Protein AF-A0A3N5VC72-F1 (afdb_monomer)

Solvent-accessible surface area (backbone atoms only — not comparable to full-atom values): 5788 Å² total; per-residue (Å²): 140,88,87,87,80,90,73,59,69,69,60,51,51,54,49,46,50,52,12,63,74,69,76,46,53,52,67,58,47,52,52,50,53,53,52,50,53,52,49,59,72,68,48,74,56,90,89,59,68,79,78,54,76,92,76,61,74,61,95,62,53,87,43,52,71,99,75,72,92,61,90,47,69,68,56,54,51,54,39,40,69,70,63,65,75,83,84,128

Foldseek 3Di:
DDDDDDDDPVVLVVLVVVCVVVVHDSVVSVVVVVVVVVVVVPPPDPVCPPQPPVPDDPPCNVLDPPDDPDPDPVVSVVSSVVPDDDDD

Sequence (88 aa):
MKATFQIPDELYREVKAESAREGRSVRDVAISLFQQWLRQKKQPSPLASPVDWQNFQPPLSHLLPDKVKDHSTDTIRKSITRQWNEPS

Mean predicted aligned error: 14.35 Å

Nearest PDB structures (foldseek):
  5x3t-assembly1_G  TM=8.419E-01  e=3.599E-01  Mycobacterium tuberculosis H37Rv
  6sbx-assembly1_C  TM=7.558E-01  e=4.386E-01  Myxococcus xanthus
  6gts-assembly1_C-2  TM=4.698E-01  e=1.873E+00  Escherichia coli

pLDDT: mean 81.02, std 12.97, range [42.31, 96.44]

Radius of gyration: 27.97 Å; Cα contacts (8 Å, |Δi|>4): 24; chains: 1; bounding box: 59×39×58 Å

Structure (mmCIF, N/CA/C/O backbone):
data_AF-A0A3N5VC72-F1
#
_entry.id   AF-A0A3N5VC72-F1
#
loop_
_atom_site.group_PDB
_atom_site.id
_atom_site.type_symbol
_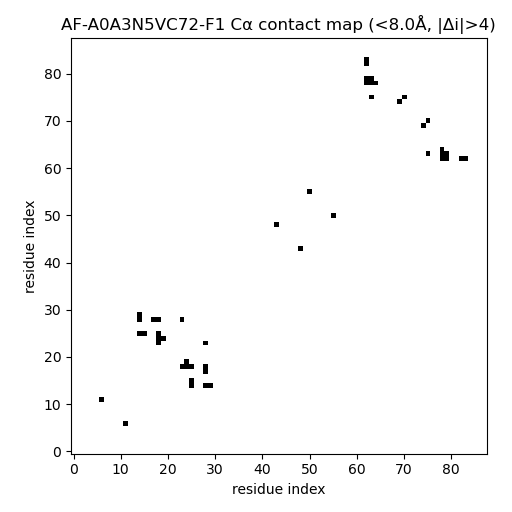atom_site.label_atom_id
_atom_site.label_alt_id
_atom_site.label_comp_id
_atom_site.label_asym_id
_atom_site.label_entity_id
_atom_site.label_seq_id
_atom_site.pdbx_PDB_ins_code
_atom_site.Cartn_x
_atom_site.Cartn_y
_atom_site.Cartn_z
_atom_site.occupancy
_atom_site.B_iso_or_equiv
_atom_site.auth_seq_id
_atom_site.auth_comp_id
_atom_site.auth_asym_id
_atom_site.auth_atom_id
_atom_site.pdbx_PDB_model_num
ATOM 1 N N . MET A 1 1 ? -8.601 22.048 2.976 1.00 80.50 1 MET A N 1
ATOM 2 C CA . MET A 1 1 ? -9.704 21.806 2.014 1.00 80.50 1 MET A CA 1
ATOM 3 C C . MET A 1 1 ? -10.394 20.493 2.346 1.00 80.50 1 MET A C 1
ATOM 5 O O 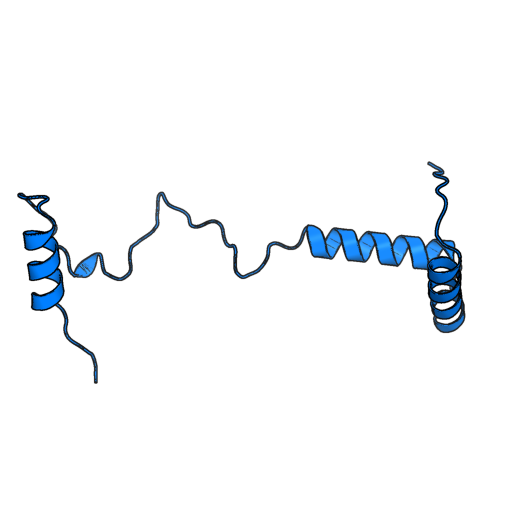. MET A 1 1 ? -9.724 19.590 2.832 1.00 80.50 1 MET A O 1
ATOM 9 N N . LYS A 1 2 ? -11.700 20.380 2.080 1.00 80.81 2 LYS A N 1
ATOM 10 C CA . LYS A 1 2 ? -12.457 19.124 2.175 1.00 80.81 2 LYS A CA 1
ATOM 11 C C . LYS A 1 2 ? -12.772 18.644 0.759 1.00 80.81 2 LYS A C 1
ATOM 13 O O . LYS A 1 2 ? -13.270 19.427 -0.039 1.00 80.81 2 LYS A O 1
ATOM 18 N N . ALA A 1 3 ? -12.490 17.378 0.481 1.00 86.00 3 ALA A N 1
ATOM 19 C CA . ALA A 1 3 ? -12.906 16.694 -0.735 1.00 86.00 3 ALA A CA 1
ATOM 20 C C . ALA A 1 3 ? -13.819 15.526 -0.350 1.00 86.00 3 ALA A C 1
ATOM 22 O O . ALA A 1 3 ? -13.626 14.902 0.697 1.00 86.00 3 ALA A O 1
ATOM 23 N N . THR A 1 4 ? -14.818 15.248 -1.180 1.00 90.38 4 THR A N 1
ATOM 24 C CA . THR A 1 4 ? -15.729 14.116 -1.008 1.00 90.38 4 THR A CA 1
ATOM 25 C C . THR A 1 4 ? -15.729 13.318 -2.299 1.00 90.38 4 THR A C 1
ATOM 27 O O . THR A 1 4 ? -15.944 13.874 -3.370 1.00 90.38 4 THR A O 1
ATOM 30 N N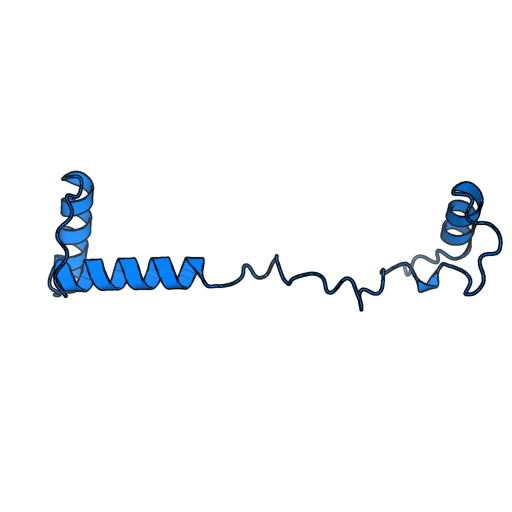 . PHE A 1 5 ? -15.457 12.025 -2.186 1.00 89.19 5 PHE A N 1
ATOM 31 C CA . PHE A 1 5 ? -15.474 11.070 -3.284 1.00 89.19 5 PHE A CA 1
ATOM 32 C C . PHE A 1 5 ? -16.164 9.801 -2.793 1.00 89.19 5 PHE A C 1
ATOM 34 O O . PHE A 1 5 ? -16.177 9.517 -1.593 1.00 89.19 5 PHE A O 1
ATOM 41 N N . GLN A 1 6 ? -16.783 9.078 -3.718 1.00 93.06 6 GLN A N 1
ATOM 42 C CA . GLN A 1 6 ? -17.430 7.809 -3.418 1.00 93.06 6 GLN A CA 1
ATOM 43 C C . GLN A 1 6 ? -16.399 6.689 -3.534 1.00 93.06 6 GLN A C 1
ATOM 45 O O . GLN A 1 6 ? -15.534 6.728 -4.410 1.00 93.06 6 GLN A O 1
ATOM 50 N N . ILE A 1 7 ? -16.488 5.709 -2.642 1.00 91.56 7 ILE A N 1
ATOM 51 C CA . ILE A 1 7 ? -15.669 4.499 -2.677 1.00 91.56 7 ILE A CA 1
ATOM 52 C C . ILE A 1 7 ? -16.587 3.281 -2.716 1.00 91.56 7 ILE A C 1
ATOM 54 O O . ILE A 1 7 ? -17.662 3.338 -2.119 1.00 91.56 7 ILE A O 1
ATOM 58 N N . PRO A 1 8 ? -16.184 2.193 -3.390 1.00 96.44 8 PRO A N 1
ATOM 59 C CA . PRO A 1 8 ? -16.913 0.935 -3.322 1.00 96.44 8 PRO A CA 1
ATOM 60 C C . PRO A 1 8 ? -17.042 0.442 -1.876 1.00 96.44 8 PRO A C 1
ATOM 62 O O . PRO A 1 8 ? -16.101 0.565 -1.086 1.00 96.44 8 PRO A O 1
ATOM 65 N N . ASP A 1 9 ? -18.186 -0.158 -1.550 1.00 94.62 9 ASP A N 1
ATOM 66 C CA . ASP A 1 9 ? -18.485 -0.657 -0.202 1.00 94.62 9 ASP A CA 1
ATOM 67 C C . ASP A 1 9 ? -17.460 -1.686 0.287 1.00 94.62 9 ASP A C 1
ATOM 69 O O . ASP A 1 9 ? -17.105 -1.699 1.465 1.00 94.62 9 ASP A O 1
ATOM 73 N N . GLU A 1 10 ? -16.963 -2.532 -0.615 1.00 96.44 10 GLU A N 1
ATOM 74 C CA . GLU A 1 10 ? -15.932 -3.529 -0.315 1.00 96.44 10 GLU A CA 1
ATOM 75 C C . GLU A 1 10 ? -14.653 -2.856 0.192 1.00 96.44 10 GLU A C 1
ATOM 77 O O . GLU A 1 10 ? -14.176 -3.167 1.284 1.00 96.44 10 GLU A O 1
ATOM 82 N N . LEU A 1 11 ? -14.177 -1.835 -0.527 1.00 94.19 11 LEU A N 1
ATOM 83 C CA . LEU A 1 11 ? -12.995 -1.072 -0.136 1.00 94.19 11 LEU A CA 1
ATOM 84 C C . LEU A 1 11 ? -13.216 -0.331 1.190 1.00 94.19 11 LEU A C 1
ATOM 86 O O . LEU A 1 11 ? -12.328 -0.283 2.039 1.00 94.19 11 LEU A O 1
ATOM 90 N N . TYR A 1 12 ? -14.411 0.227 1.407 1.00 94.69 12 TYR A N 1
ATOM 91 C CA . TYR A 1 12 ? -14.738 0.863 2.684 1.00 94.69 12 TYR A CA 1
ATOM 92 C C . TYR A 1 12 ? -14.654 -0.120 3.859 1.00 94.69 12 TYR A C 1
ATOM 94 O O . TYR A 1 12 ? -14.148 0.245 4.923 1.00 94.69 12 TYR A O 1
ATOM 102 N N . ARG A 1 13 ? -15.125 -1.363 3.686 1.00 95.69 13 ARG A N 1
ATOM 103 C CA . ARG A 1 13 ? -15.069 -2.397 4.733 1.00 95.69 13 ARG A CA 1
ATOM 104 C C . ARG A 1 13 ? -13.634 -2.745 5.111 1.00 95.69 13 ARG A C 1
ATOM 106 O O . ARG A 1 13 ? -13.345 -2.829 6.303 1.00 95.69 13 ARG A O 1
ATOM 113 N N . GLU A 1 14 ? -12.747 -2.883 4.132 1.00 95.56 14 GLU A N 1
ATOM 114 C CA . GLU A 1 14 ? -11.326 -3.157 4.375 1.00 95.56 14 GLU A CA 1
ATOM 115 C C . GLU A 1 14 ? -10.647 -2.009 5.128 1.00 95.56 14 GLU A C 1
ATOM 117 O O . GLU A 1 14 ? -10.028 -2.221 6.171 1.00 95.56 14 GLU A O 1
ATOM 122 N N . VAL A 1 15 ? -10.842 -0.766 4.674 1.00 94.50 15 VAL A N 1
ATOM 123 C CA . VAL A 1 15 ? -10.264 0.409 5.347 1.00 94.50 15 VAL A CA 1
ATOM 124 C C . VAL A 1 15 ? -10.830 0.565 6.761 1.00 94.50 15 VAL A C 1
ATOM 126 O O . VAL A 1 15 ? -10.113 0.963 7.681 1.00 94.50 15 VAL A O 1
ATOM 129 N N . LYS A 1 16 ? -12.105 0.223 6.974 1.00 94.88 16 LYS A N 1
ATOM 130 C CA . LYS A 1 16 ? -12.726 0.218 8.303 1.00 94.88 16 LYS A CA 1
ATOM 131 C C . LYS A 1 16 ? -12.117 -0.848 9.218 1.00 94.88 16 LYS A C 1
ATOM 133 O O . LYS A 1 16 ? -11.930 -0.573 10.402 1.00 94.88 16 LYS A O 1
ATOM 138 N N . ALA A 1 17 ? -11.796 -2.028 8.692 1.00 96.31 17 ALA A N 1
ATOM 139 C CA . ALA A 1 17 ? -11.118 -3.075 9.450 1.00 96.31 17 ALA A CA 1
ATOM 140 C C . ALA A 1 17 ? -9.702 -2.643 9.868 1.00 96.31 17 ALA A C 1
ATOM 142 O O . ALA A 1 17 ? -9.362 -2.747 11.047 1.00 96.31 17 ALA A O 1
ATOM 143 N N . GLU A 1 18 ? -8.915 -2.065 8.954 1.00 94.12 18 GLU A N 1
ATOM 144 C CA . GLU A 1 18 ? -7.588 -1.519 9.287 1.00 94.12 18 GLU A CA 1
ATOM 145 C C . GLU A 1 18 ? -7.674 -0.361 10.290 1.00 94.12 18 GLU A C 1
ATOM 147 O O . GLU A 1 18 ? -6.917 -0.303 11.255 1.00 94.12 18 GLU A O 1
ATOM 152 N N . SER A 1 19 ? -8.664 0.521 10.139 1.00 96.38 19 SER A N 1
ATOM 153 C CA . SER A 1 19 ? -8.947 1.595 11.100 1.00 96.38 19 SER A CA 1
ATOM 154 C C . SER A 1 19 ? -9.231 1.069 12.507 1.00 96.38 19 SER A C 1
ATOM 156 O O . SER A 1 19 ? -8.691 1.611 13.474 1.00 96.38 19 SER A O 1
ATOM 158 N N . ALA A 1 20 ? -10.012 -0.007 12.634 1.00 95.81 20 ALA A N 1
ATOM 159 C CA . ALA A 1 20 ? -10.255 -0.654 13.920 1.00 95.81 20 ALA A CA 1
ATOM 160 C C . ALA A 1 20 ? -8.977 -1.285 14.497 1.00 95.81 20 ALA A C 1
ATOM 162 O O . ALA A 1 20 ? -8.727 -1.171 15.696 1.00 95.81 20 ALA A O 1
ATOM 163 N N . ARG A 1 21 ? -8.148 -1.903 13.646 1.00 94.19 21 ARG A N 1
ATOM 164 C CA . ARG A 1 21 ? -6.888 -2.549 14.040 1.00 94.19 21 ARG A CA 1
ATOM 165 C C . ARG A 1 21 ? -5.858 -1.555 14.574 1.00 94.19 21 ARG A C 1
ATOM 167 O O . ARG A 1 21 ? -5.129 -1.864 15.510 1.00 94.19 21 ARG A O 1
ATOM 174 N N . GLU A 1 22 ? -5.799 -0.367 13.987 1.00 92.62 22 GLU A N 1
ATOM 175 C CA . GLU A 1 22 ? -4.836 0.672 14.355 1.00 92.62 22 GLU A CA 1
ATOM 176 C C . GLU A 1 22 ? -5.349 1.635 15.437 1.00 92.62 22 GLU A C 1
ATOM 178 O O . GLU A 1 22 ? -4.588 2.475 15.916 1.00 92.62 22 GLU A O 1
ATOM 183 N N . GLY A 1 23 ? -6.633 1.554 15.807 1.00 95.12 23 GLY A N 1
ATOM 184 C CA . GLY A 1 23 ? -7.259 2.477 16.759 1.00 95.12 23 GLY A CA 1
ATOM 185 C C . GLY A 1 23 ? -7.353 3.918 16.243 1.00 95.12 23 GLY A C 1
ATOM 186 O O . GLY A 1 23 ? -7.367 4.863 17.032 1.00 95.12 23 GLY A O 1
ATOM 187 N N . ARG A 1 24 ? -7.386 4.105 14.918 1.00 95.50 24 ARG A N 1
ATOM 188 C CA . ARG A 1 24 ? -7.410 5.418 14.247 1.00 95.50 24 ARG A CA 1
ATOM 189 C C . ARG A 1 24 ? -8.732 5.644 13.533 1.00 95.50 24 ARG A C 1
ATOM 191 O O . ARG A 1 24 ? -9.453 4.693 13.247 1.00 95.50 24 ARG A O 1
ATOM 198 N N . SER A 1 25 ? -9.058 6.894 13.199 1.00 95.69 25 SER A N 1
ATOM 199 C CA . SER A 1 25 ? -10.252 7.170 12.394 1.00 95.69 25 SER A CA 1
ATOM 200 C C . SER A 1 25 ? -10.077 6.665 10.955 1.00 95.69 25 SER A C 1
ATOM 202 O O . SER A 1 25 ? -8.979 6.708 10.399 1.00 95.69 25 SER A O 1
ATOM 204 N N . VAL A 1 26 ? -11.175 6.250 10.312 1.00 92.69 26 VAL A N 1
ATOM 205 C CA . VAL A 1 26 ? -11.173 5.811 8.900 1.00 92.69 26 VAL A CA 1
ATOM 206 C C . VAL A 1 26 ? -10.567 6.877 7.983 1.00 92.69 26 VAL A C 1
ATOM 208 O O . VAL A 1 26 ? -9.860 6.555 7.031 1.00 92.69 26 VAL A O 1
ATOM 211 N N . ARG A 1 27 ? -10.806 8.161 8.286 1.00 92.06 27 ARG A N 1
ATOM 212 C CA . ARG A 1 27 ? -10.227 9.282 7.539 1.00 92.06 27 ARG A CA 1
ATOM 213 C C . ARG A 1 27 ? -8.703 9.284 7.639 1.00 92.06 27 ARG A C 1
ATOM 215 O O . ARG A 1 27 ? -8.049 9.434 6.612 1.00 92.06 27 ARG A O 1
ATOM 222 N N . ASP A 1 28 ? -8.152 9.147 8.840 1.00 94.56 28 ASP A N 1
ATOM 223 C CA . ASP A 1 28 ? -6.704 9.240 9.050 1.00 94.56 28 ASP A CA 1
ATOM 224 C C . ASP A 1 28 ? -5.975 8.072 8.388 1.00 94.56 28 ASP A C 1
ATOM 226 O O . ASP A 1 28 ? -4.955 8.274 7.727 1.00 94.56 28 ASP A O 1
ATOM 230 N N . VAL A 1 29 ? -6.548 6.868 8.486 1.00 95.19 29 VAL A N 1
ATOM 231 C CA . VAL A 1 29 ? -6.034 5.679 7.794 1.00 95.19 29 VAL A CA 1
ATOM 232 C C . VAL A 1 29 ? -6.081 5.870 6.282 1.00 95.19 29 VAL A C 1
ATOM 234 O O . VAL A 1 29 ? -5.061 5.702 5.618 1.00 95.19 29 VAL A O 1
ATOM 237 N N . ALA A 1 30 ? -7.213 6.314 5.730 1.00 93.62 30 ALA A N 1
ATOM 238 C CA . ALA A 1 30 ? -7.334 6.573 4.297 1.00 93.62 30 ALA A CA 1
ATOM 239 C C . ALA A 1 30 ? -6.309 7.612 3.805 1.00 93.62 30 ALA A C 1
ATOM 241 O O . ALA A 1 30 ? -5.656 7.405 2.783 1.00 93.62 30 ALA A O 1
ATOM 242 N N . ILE A 1 31 ? -6.115 8.708 4.549 1.00 94.06 31 ILE A N 1
ATOM 243 C CA . ILE A 1 31 ? -5.100 9.722 4.226 1.00 94.06 31 ILE A CA 1
ATOM 244 C C . ILE A 1 31 ? -3.700 9.102 4.229 1.00 94.06 31 ILE A C 1
ATOM 246 O O . ILE A 1 31 ? -2.924 9.346 3.303 1.00 94.06 31 ILE A O 1
ATOM 250 N N . SER A 1 32 ? -3.375 8.297 5.242 1.00 95.00 32 SER A N 1
ATOM 251 C CA . SER A 1 32 ? -2.071 7.640 5.350 1.00 95.00 32 SER A CA 1
ATOM 252 C C . SER A 1 32 ? -1.808 6.698 4.172 1.00 95.00 32 SER A C 1
ATOM 254 O O . SER A 1 32 ? -0.744 6.776 3.551 1.00 95.00 32 SER A O 1
ATOM 256 N N . LEU A 1 33 ? -2.807 5.893 3.793 1.00 94.06 33 LEU A N 1
ATOM 257 C CA . LEU A 1 33 ? -2.744 4.992 2.641 1.00 94.06 33 LEU A CA 1
ATOM 258 C C . LEU A 1 33 ? -2.509 5.760 1.333 1.00 94.06 33 LEU A C 1
ATOM 260 O O . LEU A 1 33 ? -1.618 5.405 0.559 1.00 94.06 33 LEU A O 1
ATOM 264 N N . PHE A 1 34 ? -3.228 6.864 1.102 1.00 93.44 34 PHE A N 1
ATOM 265 C CA . PHE A 1 34 ? -3.008 7.695 -0.087 1.00 93.44 34 PHE A CA 1
ATOM 266 C C . PHE A 1 34 ? -1.616 8.328 -0.113 1.00 93.44 34 PHE A C 1
ATOM 268 O O . PHE A 1 34 ? -0.964 8.346 -1.159 1.00 93.44 34 PHE A O 1
ATOM 275 N N . GLN A 1 35 ? -1.133 8.834 1.023 1.00 95.19 35 GLN A N 1
ATOM 276 C CA . GLN A 1 35 ? 0.214 9.397 1.118 1.00 95.19 35 GLN A CA 1
ATOM 277 C C . GLN A 1 35 ? 1.285 8.341 0.837 1.00 95.19 35 GLN A C 1
ATOM 279 O O . GLN A 1 35 ? 2.254 8.621 0.131 1.00 95.19 35 GLN A O 1
ATOM 284 N N . GLN A 1 36 ? 1.115 7.128 1.364 1.00 94.81 36 GLN A N 1
ATO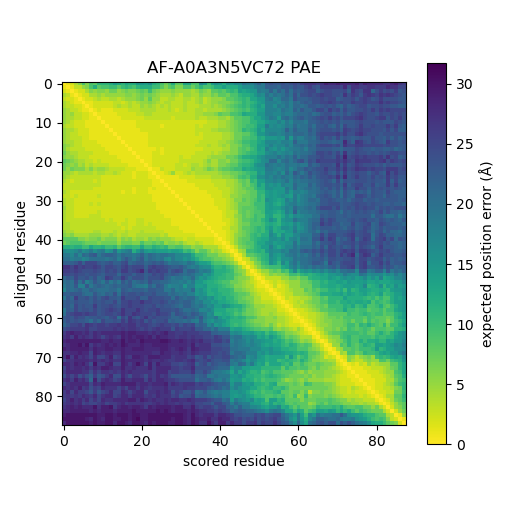M 285 C CA . GLN A 1 36 ? 2.018 6.014 1.106 1.00 94.81 36 GLN A CA 1
ATOM 286 C C . GLN A 1 36 ? 2.035 5.635 -0.374 1.00 94.81 36 GLN A C 1
ATOM 288 O O . GLN A 1 36 ? 3.116 5.542 -0.954 1.00 94.81 36 GLN A O 1
ATOM 293 N N . TRP A 1 37 ? 0.866 5.492 -0.995 1.00 94.44 37 TRP A N 1
ATOM 294 C CA . TRP A 1 37 ? 0.755 5.202 -2.423 1.00 94.44 37 TRP A CA 1
ATOM 295 C C . TRP A 1 37 ? 1.437 6.276 -3.287 1.00 94.44 37 TRP A C 1
ATOM 297 O O . TRP A 1 37 ? 2.208 5.960 -4.195 1.00 94.44 37 TRP A O 1
ATOM 307 N N . LEU A 1 38 ? 1.237 7.559 -2.965 1.00 94.69 38 LEU A N 1
ATOM 308 C CA . LEU A 1 38 ? 1.904 8.662 -3.662 1.00 94.69 38 LEU A CA 1
ATOM 309 C C . LEU A 1 38 ? 3.425 8.643 -3.475 1.00 94.69 38 LEU A C 1
ATOM 311 O O . LEU A 1 38 ? 4.152 8.940 -4.422 1.00 94.69 38 LEU A O 1
ATOM 315 N N . ARG A 1 39 ? 3.922 8.301 -2.279 1.00 92.69 39 ARG A N 1
ATOM 316 C CA . ARG A 1 39 ? 5.365 8.145 -2.038 1.00 92.69 39 ARG A CA 1
ATOM 317 C C . ARG A 1 39 ? 5.947 7.013 -2.876 1.00 92.69 39 ARG A C 1
ATOM 319 O O . ARG A 1 39 ? 6.964 7.232 -3.519 1.00 92.69 39 ARG A O 1
ATOM 326 N N . GLN A 1 40 ? 5.277 5.863 -2.927 1.00 89.75 40 GLN A N 1
ATOM 327 C CA . GLN A 1 40 ? 5.705 4.721 -3.739 1.00 89.75 40 GLN A CA 1
ATOM 328 C C . GLN A 1 40 ? 5.757 5.072 -5.229 1.00 89.75 40 GLN A C 1
ATOM 330 O O . GLN A 1 40 ? 6.734 4.754 -5.893 1.00 89.75 40 GLN A O 1
ATOM 335 N N . LYS A 1 41 ? 4.762 5.802 -5.750 1.00 88.19 41 LYS A N 1
ATOM 336 C CA . LYS A 1 41 ? 4.781 6.272 -7.146 1.00 88.19 41 LYS A CA 1
ATOM 337 C C . LYS A 1 41 ? 5.888 7.278 -7.453 1.00 88.19 41 LYS A C 1
ATOM 339 O O . LYS A 1 41 ? 6.345 7.339 -8.588 1.00 88.19 41 LYS A O 1
ATOM 344 N N . LYS A 1 42 ? 6.272 8.104 -6.478 1.00 84.44 42 LYS A N 1
ATOM 345 C CA . LYS A 1 42 ? 7.347 9.096 -6.636 1.00 84.44 42 LYS A CA 1
ATOM 346 C C . LYS A 1 42 ? 8.734 8.497 -6.457 1.00 84.44 42 LYS A C 1
ATOM 348 O O . LYS A 1 42 ? 9.707 9.147 -6.823 1.00 84.44 42 LYS A O 1
ATOM 353 N N . GLN A 1 43 ? 8.834 7.310 -5.867 1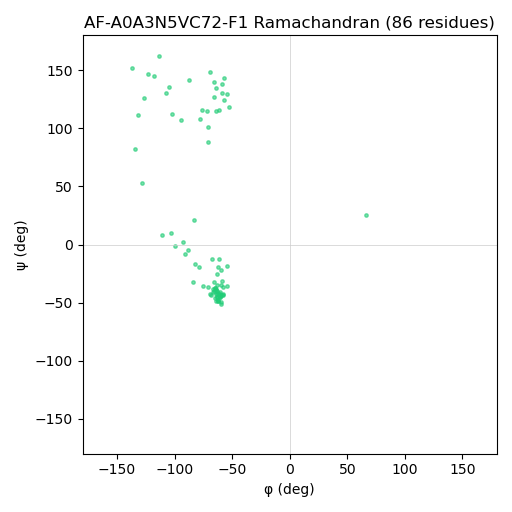.00 79.06 43 GLN A N 1
ATOM 354 C CA . GLN A 1 43 ? 10.108 6.651 -5.675 1.00 79.06 43 GLN A CA 1
ATOM 355 C C . GLN A 1 43 ? 10.591 6.162 -7.047 1.00 79.06 43 GLN A C 1
ATOM 357 O O . GLN A 1 43 ? 9.911 5.338 -7.664 1.00 79.06 43 GLN A O 1
ATOM 362 N N . PRO A 1 44 ? 11.709 6.694 -7.573 1.00 64.25 44 PRO A N 1
ATOM 363 C CA . PRO A 1 44 ? 12.250 6.207 -8.828 1.00 64.25 44 PRO A CA 1
ATOM 364 C C . PRO A 1 44 ? 12.559 4.721 -8.656 1.00 64.25 44 PRO A C 1
ATOM 366 O O . PRO A 1 44 ? 13.173 4.317 -7.666 1.00 64.25 44 PRO A O 1
ATOM 369 N N . SER A 1 45 ? 12.085 3.903 -9.597 1.00 66.75 45 SER A N 1
ATOM 370 C CA . SER A 1 45 ? 12.456 2.492 -9.633 1.00 66.75 45 SER A CA 1
ATOM 371 C C . SER A 1 45 ? 13.986 2.406 -9.652 1.00 66.75 45 SER A C 1
ATOM 373 O O . SER A 1 45 ? 14.599 3.058 -10.501 1.00 66.75 45 SER A O 1
ATOM 375 N N . PRO A 1 46 ? 14.626 1.612 -8.774 1.00 61.41 46 PRO A N 1
ATOM 376 C CA . PRO A 1 46 ? 16.080 1.451 -8.793 1.00 61.41 46 PRO A CA 1
ATOM 377 C C . PRO A 1 46 ? 16.603 0.852 -10.110 1.00 61.41 46 PRO A C 1
ATOM 379 O O . PRO A 1 46 ? 17.798 0.908 -10.370 1.00 61.41 46 PRO A O 1
ATOM 382 N N . LEU A 1 47 ? 15.719 0.318 -10.961 1.00 59.00 47 LEU A N 1
ATOM 383 C CA . LEU A 1 47 ? 16.047 -0.206 -12.291 1.00 59.00 47 LEU A CA 1
ATOM 384 C C . LEU A 1 47 ? 15.985 0.848 -13.408 1.00 59.00 47 LEU A C 1
ATOM 386 O O . LEU A 1 47 ? 16.293 0.540 -14.553 1.00 59.00 47 LEU A O 1
ATOM 390 N N . ALA A 1 48 ? 15.562 2.073 -13.096 1.00 60.50 48 ALA A N 1
ATOM 391 C CA . ALA A 1 48 ? 15.432 3.162 -14.054 1.00 60.50 48 ALA A CA 1
ATOM 392 C C . ALA A 1 48 ? 16.164 4.403 -13.540 1.00 60.50 48 ALA A C 1
ATOM 394 O O . ALA A 1 48 ? 15.592 5.491 -13.457 1.00 60.50 48 ALA A O 1
ATOM 395 N N . SER A 1 49 ? 17.442 4.261 -13.185 1.00 64.00 49 SER A N 1
ATOM 396 C CA . SER A 1 49 ? 18.335 5.411 -13.294 1.00 64.00 49 SER A CA 1
ATOM 397 C C . SER A 1 49 ? 18.290 5.866 -14.758 1.00 64.00 49 SER A C 1
ATOM 399 O O . SER A 1 49 ? 18.508 5.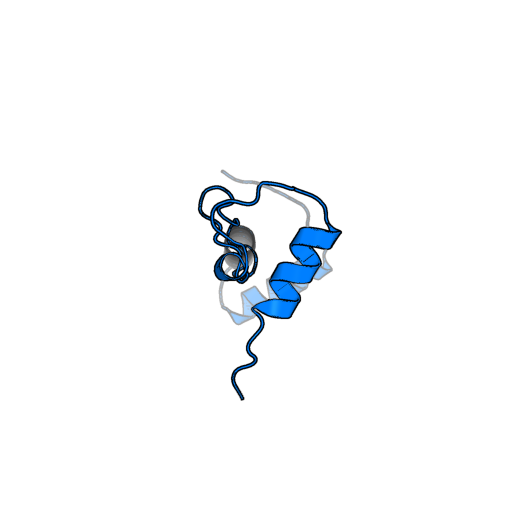041 -15.651 1.00 64.00 49 SER A O 1
ATOM 401 N N . PRO A 1 50 ? 17.959 7.139 -15.042 1.00 71.06 50 PRO A N 1
ATOM 402 C CA . PRO A 1 50 ? 18.085 7.671 -16.388 1.00 71.06 50 PRO A CA 1
ATOM 403 C C . PRO A 1 50 ? 19.511 7.400 -16.855 1.00 71.06 50 PRO A C 1
ATOM 405 O O . PRO A 1 50 ? 20.462 7.838 -16.206 1.00 71.06 50 PRO A O 1
ATOM 408 N N . VAL A 1 51 ? 19.664 6.622 -17.928 1.00 74.50 51 VAL A N 1
ATOM 409 C CA . VAL A 1 51 ? 20.977 6.434 -18.540 1.00 74.50 51 VAL A CA 1
ATOM 410 C C . VAL A 1 51 ? 21.419 7.810 -19.005 1.00 74.50 51 VAL A C 1
ATOM 412 O O . VAL A 1 51 ? 20.768 8.426 -19.851 1.00 74.50 51 VAL A O 1
ATOM 415 N N . ASP A 1 52 ? 22.496 8.312 -18.409 1.00 81.81 52 ASP A N 1
ATOM 416 C CA . ASP A 1 52 ? 23.138 9.527 -18.876 1.00 81.81 52 ASP A CA 1
ATOM 417 C C . ASP A 1 52 ? 23.827 9.214 -20.202 1.00 81.81 52 ASP A C 1
ATOM 419 O O . ASP A 1 52 ? 24.986 8.814 -20.242 1.00 81.81 52 ASP A O 1
ATOM 423 N N . TRP A 1 53 ? 23.088 9.363 -21.299 1.00 80.38 53 TRP A N 1
ATOM 424 C CA . TRP A 1 53 ? 23.586 9.103 -22.646 1.00 80.38 53 TRP A CA 1
ATOM 425 C C . TRP A 1 53 ? 24.746 10.016 -23.053 1.00 80.38 53 TRP A C 1
ATOM 427 O O . TRP A 1 53 ? 25.467 9.667 -23.982 1.00 80.38 53 TRP A O 1
ATOM 437 N N . GLN A 1 54 ? 24.947 11.159 -22.384 1.00 76.88 54 GLN A N 1
ATOM 438 C CA . GLN A 1 54 ? 26.077 12.042 -22.683 1.00 76.88 54 GLN A CA 1
ATOM 439 C C . GLN A 1 54 ? 27.384 11.475 -22.127 1.00 76.88 54 GLN A C 1
ATOM 441 O O . GLN A 1 54 ? 28.422 11.594 -22.771 1.00 76.88 54 GLN A O 1
ATOM 446 N N . ASN A 1 55 ? 27.321 10.820 -20.965 1.00 81.00 55 ASN A N 1
ATOM 447 C CA . ASN A 1 55 ? 28.487 10.249 -20.288 1.00 81.00 55 ASN A CA 1
ATOM 448 C C . ASN A 1 55 ? 28.498 8.714 -20.281 1.00 81.00 55 ASN A C 1
ATOM 450 O O . ASN A 1 55 ? 29.334 8.102 -19.613 1.00 81.00 55 ASN A O 1
ATOM 454 N N . PHE A 1 56 ? 27.578 8.077 -21.007 1.00 80.19 56 PHE A N 1
ATOM 455 C CA . PHE A 1 56 ? 27.486 6.627 -21.074 1.00 80.19 56 PHE A CA 1
ATOM 456 C C . PHE A 1 56 ? 28.750 6.064 -21.718 1.00 80.19 56 PHE A C 1
ATOM 458 O O . PHE A 1 56 ? 29.014 6.295 -22.896 1.00 80.19 56 PHE A O 1
ATOM 465 N N . GLN A 1 57 ? 29.521 5.309 -20.938 1.00 76.38 57 GLN A N 1
ATOM 466 C CA . GLN A 1 57 ? 30.666 4.546 -21.417 1.00 76.38 57 GLN A CA 1
ATOM 467 C C . GLN A 1 57 ? 30.197 3.120 -21.716 1.00 76.38 57 GLN A C 1
ATOM 469 O O . GLN A 1 57 ? 29.914 2.369 -20.778 1.00 76.38 57 GLN A O 1
ATOM 474 N N . PRO A 1 58 ? 30.077 2.721 -22.998 1.00 78.12 58 PRO A N 1
ATOM 475 C CA . PRO A 1 58 ? 29.708 1.358 -23.338 1.00 78.12 58 PRO A CA 1
ATOM 476 C C . PRO A 1 58 ? 30.737 0.384 -22.754 1.00 78.12 58 PRO A C 1
ATOM 478 O O . PRO A 1 58 ? 31.935 0.632 -22.884 1.00 78.12 58 PRO A O 1
ATOM 481 N N . PRO A 1 59 ? 30.321 -0.758 -22.184 1.00 75.81 59 PRO A N 1
ATOM 482 C CA . PRO A 1 59 ? 31.244 -1.706 -21.553 1.00 75.81 59 PRO A CA 1
ATOM 483 C C . PRO A 1 59 ? 32.304 -2.245 -22.523 1.00 75.81 59 PRO A C 1
ATOM 485 O O . PRO A 1 59 ? 33.373 -2.665 -22.101 1.00 75.81 59 PRO A O 1
ATOM 488 N N . LEU A 1 60 ? 32.028 -2.194 -23.828 1.00 75.81 60 LEU A N 1
ATOM 489 C CA . LEU A 1 60 ? 32.910 -2.670 -24.892 1.00 75.81 60 LEU A CA 1
ATOM 490 C C . LEU A 1 60 ? 33.648 -1.537 -25.627 1.00 75.81 60 LEU A C 1
ATOM 492 O O . LEU A 1 60 ? 34.263 -1.798 -26.657 1.00 75.81 60 LEU A O 1
ATOM 496 N N . SER A 1 61 ? 33.595 -0.288 -25.142 1.00 74.31 61 SER A N 1
ATOM 497 C CA . SER A 1 61 ? 34.260 0.848 -25.806 1.00 74.31 61 SER A CA 1
ATOM 498 C C . SER A 1 61 ? 35.772 0.650 -25.936 1.00 74.31 61 SER A C 1
ATOM 500 O O . SER A 1 61 ? 36.351 1.002 -26.957 1.00 74.31 61 SER A O 1
ATOM 502 N N . HIS A 1 62 ? 36.391 -0.002 -24.953 1.00 75.81 62 HIS A N 1
ATOM 503 C CA . HIS A 1 62 ? 37.817 -0.332 -24.932 1.00 75.81 62 HIS A CA 1
ATOM 504 C C . HIS A 1 62 ? 38.254 -1.367 -25.989 1.00 75.81 62 HIS A C 1
ATOM 506 O O . HIS A 1 62 ? 39.450 -1.539 -26.206 1.00 75.81 62 HIS A O 1
ATOM 512 N N . LEU A 1 63 ? 37.308 -2.059 -26.639 1.00 74.06 63 LEU A N 1
ATOM 513 C CA . LEU A 1 63 ? 37.575 -3.023 -27.719 1.00 74.06 63 LEU A CA 1
ATOM 514 C C . LEU A 1 63 ? 37.503 -2.388 -29.118 1.00 74.06 63 LEU A C 1
ATOM 516 O O . LEU A 1 63 ? 37.592 -3.078 -30.141 1.00 74.06 63 LEU A O 1
ATOM 520 N N . LEU A 1 64 ? 37.266 -1.076 -29.181 1.00 67.62 64 LEU A N 1
ATOM 521 C CA . LEU A 1 64 ? 37.265 -0.313 -30.417 1.00 67.62 64 LEU A CA 1
ATOM 522 C C . LEU A 1 64 ? 38.557 0.509 -30.501 1.00 67.62 64 LEU A C 1
ATOM 524 O O . LEU A 1 64 ? 38.951 1.138 -29.523 1.00 67.62 64 LEU A O 1
ATOM 528 N N . PRO A 1 65 ? 39.232 0.539 -31.662 1.00 69.12 65 PRO A N 1
ATOM 529 C CA . PRO A 1 65 ? 40.379 1.414 -31.846 1.00 69.12 65 PRO A CA 1
ATOM 530 C C . PRO A 1 65 ? 39.953 2.890 -31.801 1.00 69.12 65 PRO A C 1
ATOM 532 O O . PRO A 1 65 ? 38.978 3.259 -32.451 1.00 69.12 65 PRO A O 1
ATOM 535 N N . ASP A 1 66 ? 40.746 3.754 -31.156 1.00 67.62 66 ASP A N 1
ATOM 536 C CA . ASP A 1 66 ? 40.492 5.208 -31.024 1.00 67.62 66 ASP A CA 1
ATOM 537 C C . ASP A 1 66 ? 40.275 5.948 -32.359 1.00 67.62 66 ASP A C 1
ATOM 539 O O . ASP A 1 66 ? 39.764 7.068 -32.400 1.00 67.62 66 ASP A O 1
ATOM 543 N N . LYS A 1 67 ? 40.697 5.346 -33.479 1.00 64.75 67 LYS A N 1
ATOM 544 C CA . LYS A 1 67 ? 40.567 5.896 -34.833 1.00 64.75 67 LYS A CA 1
ATOM 545 C C . LYS A 1 67 ? 40.050 4.836 -35.797 1.00 64.75 67 LYS A C 1
ATOM 547 O O . LYS A 1 67 ? 40.816 4.219 -36.539 1.00 64.75 67 LYS A O 1
ATOM 552 N N . VAL A 1 68 ? 38.737 4.644 -35.812 1.00 63.31 68 VAL A N 1
ATOM 553 C CA . VAL A 1 68 ? 38.066 3.830 -36.828 1.00 63.31 68 VAL A CA 1
ATOM 554 C C . VAL A 1 68 ? 37.942 4.659 -38.110 1.00 63.31 68 VAL A C 1
ATOM 556 O O . VAL A 1 68 ? 37.183 5.618 -38.161 1.00 63.31 68 VAL A O 1
ATOM 559 N N . LYS A 1 69 ? 38.724 4.321 -39.144 1.00 64.62 69 LYS A N 1
ATOM 560 C CA . LYS A 1 69 ? 38.636 4.967 -40.472 1.00 64.62 69 LYS A CA 1
ATOM 561 C C . LYS A 1 69 ? 37.469 4.453 -41.319 1.00 64.62 69 LYS A C 1
ATOM 563 O O . LYS A 1 69 ? 37.088 5.110 -42.280 1.00 64.62 69 LYS A O 1
ATOM 568 N N . ASP A 1 70 ? 36.946 3.278 -40.985 1.00 66.56 70 ASP A N 1
ATOM 569 C CA . ASP A 1 70 ? 35.901 2.589 -41.733 1.00 66.56 70 ASP A CA 1
ATOM 570 C C . ASP A 1 70 ? 34.803 2.128 -40.769 1.00 66.56 70 ASP A C 1
ATOM 572 O O . ASP A 1 70 ? 35.025 1.252 -39.933 1.00 66.56 70 ASP A O 1
ATOM 576 N N . HIS A 1 71 ? 33.625 2.743 -40.882 1.00 65.38 71 HIS A N 1
ATOM 577 C CA . HIS A 1 71 ? 32.455 2.462 -40.048 1.00 65.38 71 HIS A CA 1
ATOM 578 C C . HIS A 1 71 ? 31.635 1.259 -40.549 1.00 65.38 71 HIS A C 1
ATOM 580 O O . HIS A 1 71 ? 30.457 1.130 -40.217 1.00 65.38 71 HIS A O 1
ATOM 586 N N . SER A 1 72 ? 32.231 0.372 -41.350 1.00 77.31 72 SER A N 1
ATOM 587 C CA . SER A 1 72 ? 31.600 -0.886 -41.743 1.00 77.31 72 SER A CA 1
ATOM 588 C C . SER A 1 72 ? 31.356 -1.805 -40.539 1.00 77.31 72 SER A C 1
ATOM 590 O O . SER A 1 72 ? 32.236 -2.039 -39.701 1.00 77.31 72 SER A O 1
ATOM 592 N N . THR A 1 73 ? 30.157 -2.388 -40.486 1.00 74.25 73 THR A N 1
ATOM 593 C CA . THR A 1 73 ? 29.740 -3.340 -39.447 1.00 74.25 73 THR A CA 1
ATOM 594 C C . THR A 1 73 ? 30.639 -4.576 -39.389 1.00 74.25 73 THR A C 1
ATOM 596 O O . THR A 1 73 ? 30.870 -5.119 -38.309 1.00 74.25 73 THR A O 1
ATOM 599 N N . ASP A 1 74 ? 31.204 -4.997 -40.524 1.00 74.81 74 ASP A N 1
ATOM 600 C CA . ASP A 1 74 ? 32.136 -6.128 -40.589 1.00 74.81 74 ASP A CA 1
ATOM 601 C C . ASP A 1 74 ? 33.492 -5.810 -39.953 1.00 74.81 74 ASP A C 1
ATOM 603 O O . ASP A 1 74 ? 34.095 -6.664 -39.295 1.00 74.81 74 ASP A O 1
ATOM 607 N N . THR A 1 75 ? 33.970 -4.575 -40.113 1.00 72.94 75 THR A N 1
ATOM 608 C CA . THR A 1 75 ? 35.240 -4.112 -39.541 1.00 72.94 75 THR A CA 1
ATOM 609 C C . THR A 1 75 ? 35.138 -4.009 -38.018 1.00 72.94 75 THR A C 1
ATOM 611 O O . THR A 1 75 ? 36.023 -4.497 -37.312 1.00 72.94 75 THR A O 1
ATOM 614 N N . ILE A 1 76 ? 34.017 -3.485 -37.509 1.00 69.56 76 ILE A N 1
ATOM 615 C CA . ILE A 1 76 ? 33.710 -3.414 -36.070 1.00 69.56 76 ILE A CA 1
ATOM 616 C C . ILE A 1 76 ? 33.593 -4.817 -35.461 1.00 69.56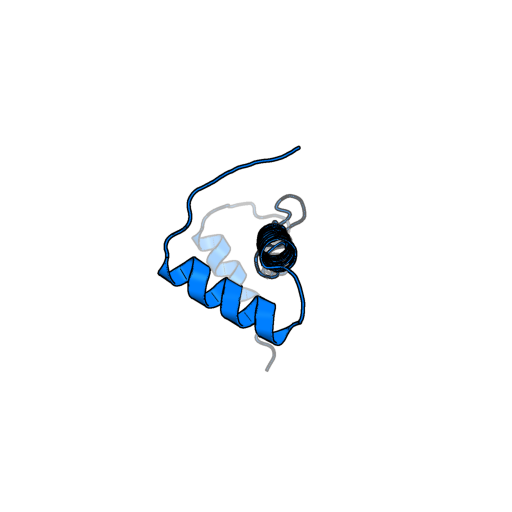 76 ILE A C 1
ATOM 618 O O . ILE A 1 76 ? 34.171 -5.102 -34.412 1.00 69.56 76 ILE A O 1
ATOM 622 N N . ARG A 1 77 ? 32.889 -5.739 -36.130 1.00 73.00 77 ARG A N 1
ATOM 623 C CA . ARG A 1 77 ? 32.747 -7.115 -35.638 1.00 73.00 77 ARG A CA 1
ATOM 624 C C . ARG A 1 77 ? 34.104 -7.808 -35.506 1.00 73.00 77 ARG A C 1
ATOM 626 O O . ARG A 1 77 ? 34.359 -8.455 -34.493 1.00 73.00 77 ARG A O 1
ATOM 633 N N . LYS A 1 78 ? 34.979 -7.640 -36.503 1.00 76.31 78 LYS A N 1
ATOM 634 C CA . LYS A 1 78 ? 36.331 -8.217 -36.504 1.00 76.31 78 LYS A CA 1
ATOM 635 C C . LYS A 1 78 ? 37.217 -7.649 -35.394 1.00 76.31 78 LYS A C 1
ATOM 637 O O . LYS A 1 78 ? 38.001 -8.412 -34.830 1.00 76.31 78 LYS A O 1
ATOM 642 N N . SER A 1 79 ? 37.120 -6.356 -35.069 1.00 70.62 79 SER A N 1
ATOM 643 C CA . SER A 1 79 ? 37.921 -5.763 -33.986 1.00 70.62 79 SER A CA 1
ATOM 644 C C . SER A 1 79 ? 37.495 -6.286 -32.615 1.00 70.62 79 SER A C 1
ATOM 646 O O . SER A 1 79 ? 38.359 -6.698 -31.842 1.00 70.62 79 SER A O 1
ATOM 648 N N . ILE A 1 80 ? 36.183 -6.390 -32.368 1.00 71.62 80 ILE A N 1
ATOM 649 C CA . ILE A 1 80 ? 35.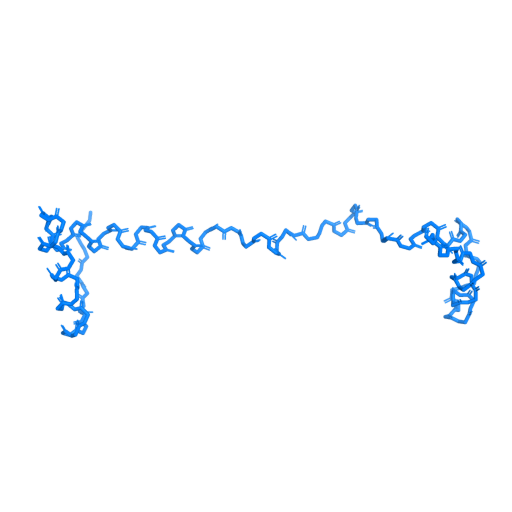632 -6.928 -31.115 1.00 71.62 80 ILE A CA 1
ATOM 650 C C . ILE A 1 80 ? 36.097 -8.370 -30.906 1.00 71.62 80 ILE A C 1
ATOM 652 O O . ILE A 1 80 ? 36.679 -8.675 -29.873 1.00 71.62 80 ILE A O 1
ATOM 656 N N . THR A 1 81 ? 35.939 -9.247 -31.904 1.00 75.94 81 THR A N 1
ATOM 657 C CA . THR A 1 81 ? 36.371 -10.655 -31.788 1.00 75.94 81 THR A CA 1
ATOM 658 C C . THR A 1 81 ? 37.878 -10.819 -31.609 1.00 75.94 81 THR A C 1
ATOM 660 O O . THR A 1 81 ? 38.325 -11.834 -31.092 1.00 75.94 81 THR A O 1
ATOM 663 N N . ARG A 1 82 ? 38.677 -9.848 -32.067 1.00 71.75 82 ARG A N 1
ATOM 664 C CA . ARG A 1 82 ? 40.142 -9.919 -32.020 1.00 71.75 82 ARG A CA 1
ATOM 665 C C . ARG A 1 82 ? 40.715 -9.479 -30.677 1.00 71.75 82 ARG A C 1
ATOM 667 O O . ARG A 1 82 ? 41.775 -9.962 -30.300 1.00 71.75 82 ARG A O 1
ATOM 674 N N . GLN A 1 83 ? 40.063 -8.532 -30.008 1.00 69.12 83 GLN A N 1
ATOM 675 C CA . GLN A 1 83 ? 40.514 -7.974 -28.729 1.00 69.12 83 GLN A CA 1
ATOM 676 C C . GLN A 1 83 ? 39.781 -8.575 -27.521 1.00 69.12 83 GLN A C 1
ATOM 678 O O . GLN A 1 83 ? 40.090 -8.229 -26.385 1.00 69.12 83 GLN A O 1
ATOM 683 N N . TRP A 1 84 ? 38.830 -9.481 -27.757 1.00 70.56 84 TRP A N 1
ATOM 684 C CA . TRP A 1 84 ? 38.119 -10.206 -26.713 1.00 70.56 84 TRP A CA 1
ATOM 685 C C . TRP A 1 84 ? 39.042 -11.224 -26.027 1.00 70.56 84 TRP A C 1
ATOM 687 O O . TRP A 1 84 ? 39.281 -12.305 -26.558 1.00 70.56 84 TRP A O 1
ATOM 697 N N . ASN A 1 85 ? 39.543 -10.883 -24.840 1.00 66.75 85 ASN A N 1
ATOM 698 C CA . ASN A 1 85 ? 40.152 -11.838 -23.917 1.00 66.75 85 ASN A CA 1
ATOM 699 C C . ASN A 1 85 ? 39.129 -12.153 -22.821 1.00 66.75 85 ASN A C 1
ATOM 701 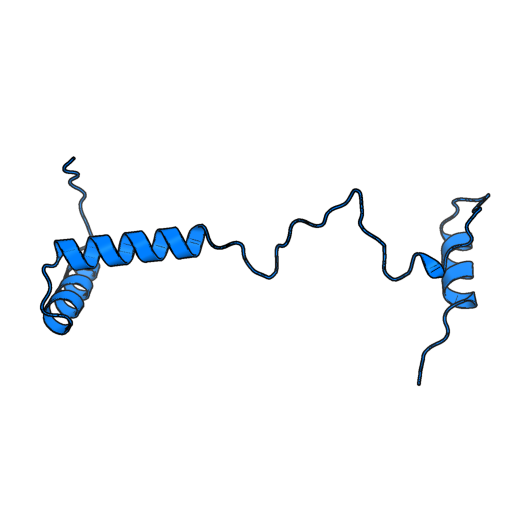O O . ASN A 1 85 ? 38.798 -11.276 -22.024 1.00 66.75 85 ASN A O 1
ATOM 705 N N . GLU A 1 86 ? 38.622 -13.385 -22.780 1.00 55.91 86 GLU A N 1
ATOM 706 C CA . GLU A 1 86 ? 37.862 -13.869 -21.623 1.00 55.91 86 GLU A CA 1
ATOM 707 C C . GLU A 1 86 ? 38.799 -13.948 -20.407 1.00 55.91 86 GLU A C 1
ATOM 709 O O . GLU A 1 86 ? 39.860 -14.571 -20.504 1.00 55.91 86 GLU A O 1
ATOM 714 N N . PRO A 1 87 ? 38.460 -13.335 -19.261 1.00 54.09 87 PRO A N 1
ATOM 715 C CA . PRO A 1 87 ? 39.090 -13.705 -18.007 1.00 54.09 87 PRO A CA 1
ATOM 716 C C . PRO A 1 87 ? 38.471 -15.032 -17.541 1.00 54.09 87 PRO A C 1
ATOM 718 O O . PRO A 1 87 ? 37.269 -15.088 -17.279 1.00 54.09 87 PRO A O 1
ATOM 721 N N . SER A 1 88 ? 39.286 -16.091 -17.485 1.00 42.31 88 SER A N 1
ATOM 722 C CA . SER A 1 88 ? 38.962 -17.341 -16.780 1.00 42.31 88 SER A CA 1
ATOM 723 C C . SER A 1 88 ? 38.846 -17.132 -15.274 1.00 42.31 88 SER A C 1
ATOM 725 O O . SER A 1 88 ? 39.641 -16.327 -14.733 1.00 42.31 88 SER A O 1
#

Secondary structure (DSSP, 8-state):
--------HHHHHHHHHHHHHHT--HHHHHHHHHHHHHHHHHS--TT-----TTT---TTGGGS-S--S---HHHHHHHHHHH-----